Protein AF-A0A2N2AEF6-F1 (afdb_monomer_lite)

Sequence (95 aa):
MNCNECRYIMFDYIDNKLPVATKMEMETHLNQCAACAEKLARLNEEQLVEEETPLGLFWYLFKPSGGYKRSFFLGAVLTLVFVLYLMYSKLRGVF

Structure (mmCIF, N/CA/C/O backbone):
data_AF-A0A2N2AEF6-F1
#
_entry.id   AF-A0A2N2AEF6-F1
#
loop_
_atom_site.gro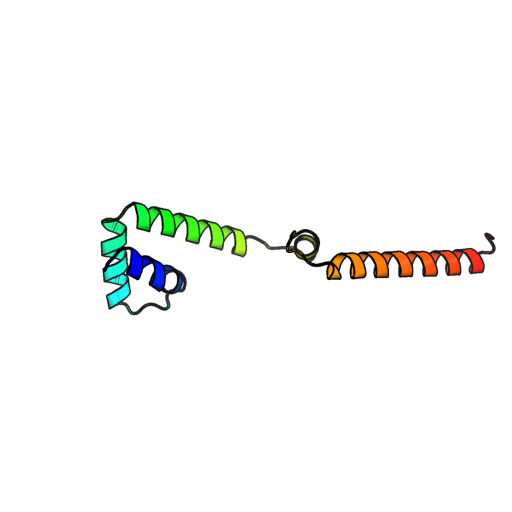up_PDB
_atom_site.id
_atom_site.type_symbol
_atom_site.label_atom_id
_atom_site.label_alt_id
_atom_site.label_comp_id
_atom_site.label_asym_id
_atom_site.label_entity_id
_atom_site.label_seq_id
_atom_site.pdbx_PDB_ins_code
_atom_site.Cartn_x
_atom_site.Cartn_y
_atom_site.Cartn_z
_atom_site.occupancy
_atom_site.B_iso_or_equiv
_atom_site.auth_seq_id
_atom_site.auth_comp_id
_atom_site.auth_asym_id
_atom_site.auth_atom_id
_atom_site.pdbx_PDB_model_num
ATOM 1 N N . MET A 1 1 ? -19.483 1.038 13.967 1.00 75.50 1 MET A N 1
ATOM 2 C CA . MET A 1 1 ? -18.870 0.536 12.722 1.00 75.50 1 MET A CA 1
ATOM 3 C C . MET A 1 1 ? -18.864 -0.992 12.666 1.00 75.50 1 MET A C 1
ATOM 5 O O . MET A 1 1 ? -18.637 -1.633 13.689 1.00 75.50 1 MET A O 1
ATOM 9 N N . ASN A 1 2 ? -19.096 -1.569 11.480 1.00 87.75 2 ASN A N 1
ATOM 10 C CA . ASN A 1 2 ? -19.018 -3.017 11.223 1.00 87.75 2 ASN A CA 1
ATOM 11 C C . ASN A 1 2 ? -17.667 -3.426 10.607 1.00 87.75 2 ASN A C 1
ATOM 13 O O . ASN A 1 2 ? -17.005 -2.613 9.967 1.00 87.75 2 ASN A O 1
ATOM 17 N N . CYS A 1 3 ? -17.295 -4.711 10.687 1.00 86.62 3 CYS A N 1
ATOM 18 C CA . CYS A 1 3 ? -16.028 -5.207 10.123 1.00 86.62 3 CYS A CA 1
ATOM 19 C C . CYS A 1 3 ? -15.893 -4.961 8.609 1.00 86.62 3 CYS A C 1
ATOM 21 O O . CYS A 1 3 ? -14.790 -4.765 8.105 1.00 86.62 3 CYS A O 1
ATOM 23 N N . ASN A 1 4 ? -17.004 -4.987 7.863 1.00 84.25 4 ASN A N 1
ATOM 24 C CA . ASN A 1 4 ? -16.983 -4.731 6.421 1.00 84.25 4 ASN A CA 1
ATOM 25 C C . ASN A 1 4 ? -16.652 -3.263 6.120 1.00 84.25 4 ASN A C 1
ATOM 27 O O . ASN A 1 4 ? -15.789 -2.969 5.305 1.00 84.25 4 ASN A O 1
ATOM 31 N N . GLU A 1 5 ? -17.293 -2.351 6.843 1.00 83.12 5 GLU A N 1
ATOM 32 C CA . GLU A 1 5 ? -17.070 -0.910 6.746 1.00 83.12 5 GLU A CA 1
ATOM 33 C C . GLU A 1 5 ? -15.642 -0.547 7.172 1.00 83.12 5 GLU A C 1
ATOM 35 O O . GLU A 1 5 ? -14.935 0.123 6.424 1.00 83.12 5 GLU A O 1
ATOM 40 N N . CYS A 1 6 ? -15.160 -1.142 8.272 1.00 85.62 6 CYS A N 1
ATOM 41 C CA . CYS A 1 6 ? -13.773 -1.031 8.721 1.00 85.62 6 CYS A CA 1
ATOM 42 C C . CYS A 1 6 ? -12.766 -1.462 7.643 1.00 85.62 6 CYS A C 1
ATOM 44 O O . CYS A 1 6 ? -11.694 -0.873 7.565 1.00 85.62 6 CYS A O 1
ATOM 46 N N . ARG A 1 7 ? -13.084 -2.466 6.806 1.00 84.00 7 ARG A N 1
ATOM 47 C CA . ARG A 1 7 ? -12.212 -2.907 5.697 1.00 84.00 7 ARG A CA 1
ATOM 48 C C . ARG A 1 7 ? -12.162 -1.906 4.549 1.00 84.00 7 ARG A C 1
ATOM 50 O O . ARG A 1 7 ? -11.114 -1.814 3.919 1.00 84.00 7 ARG A O 1
ATOM 57 N N . TYR A 1 8 ? -13.260 -1.213 4.258 1.00 85.75 8 TYR A N 1
ATOM 58 C CA . TYR A 1 8 ? -13.296 -0.219 3.182 1.00 85.75 8 TYR A CA 1
ATOM 59 C C . TYR A 1 8 ? -12.493 1.022 3.545 1.00 85.75 8 TYR A C 1
ATOM 61 O O . TYR A 1 8 ? -11.693 1.481 2.739 1.00 85.75 8 TYR A O 1
ATOM 69 N N . ILE A 1 9 ? -12.653 1.509 4.775 1.00 88.44 9 ILE A N 1
ATOM 70 C CA . ILE A 1 9 ? -11.975 2.726 5.231 1.00 88.44 9 ILE A CA 1
ATOM 71 C C . ILE A 1 9 ? -10.579 2.465 5.817 1.00 88.44 9 ILE A C 1
ATOM 73 O O . ILE A 1 9 ? -9.897 3.388 6.250 1.00 88.44 9 ILE A O 1
ATOM 77 N N . MET A 1 10 ? -10.133 1.205 5.831 1.00 86.25 10 MET A N 1
ATOM 78 C CA . MET A 1 10 ? -8.867 0.791 6.440 1.00 86.25 10 MET A CA 1
ATOM 79 C C . MET A 1 10 ? -7.648 1.450 5.806 1.00 86.25 10 MET A C 1
ATOM 81 O O . MET A 1 10 ? -6.726 1.844 6.509 1.00 86.25 10 MET A O 1
ATOM 85 N N . PHE A 1 11 ? -7.658 1.575 4.480 1.00 84.62 11 PHE A N 1
ATOM 86 C CA . PHE A 1 11 ? -6.576 2.214 3.739 1.00 84.62 11 PHE A CA 1
ATOM 87 C C . PHE A 1 11 ? -6.559 3.726 3.980 1.00 84.62 11 PHE A C 1
ATOM 89 O O . PHE A 1 11 ? -5.504 4.285 4.253 1.00 84.62 11 PHE A O 1
ATOM 96 N N . ASP A 1 12 ? -7.730 4.369 4.004 1.00 86.88 12 ASP A N 1
ATOM 97 C CA . ASP A 1 12 ? -7.841 5.801 4.308 1.00 86.88 12 ASP A CA 1
ATOM 98 C C . ASP A 1 12 ? -7.421 6.126 5.753 1.00 86.88 12 ASP A C 1
ATOM 100 O O . ASP A 1 12 ? -6.928 7.223 6.029 1.00 86.88 12 ASP A O 1
ATOM 104 N N . TYR A 1 13 ? -7.595 5.177 6.680 1.00 85.56 13 TYR A N 1
ATOM 105 C CA . TYR A 1 13 ? -7.094 5.273 8.052 1.00 85.56 13 TYR A CA 1
ATOM 106 C C . TYR A 1 13 ? -5.568 5.251 8.114 1.00 85.56 13 TYR A C 1
ATOM 108 O O . TYR A 1 13 ? -4.986 6.090 8.800 1.00 85.56 13 TYR A O 1
ATOM 116 N N . ILE A 1 14 ? -4.932 4.324 7.392 1.00 84.56 14 ILE A N 1
ATOM 117 C CA . ILE A 1 14 ? -3.468 4.218 7.306 1.00 84.56 14 ILE A CA 1
ATOM 118 C C . ILE A 1 14 ? -2.889 5.488 6.662 1.00 84.56 14 ILE A C 1
ATOM 120 O O . ILE A 1 14 ? -1.969 6.099 7.203 1.00 84.56 14 ILE A O 1
ATOM 124 N N . ASP A 1 15 ? -3.523 5.969 5.591 1.00 84.62 15 ASP A N 1
ATOM 125 C CA . ASP A 1 15 ? -3.153 7.196 4.878 1.00 84.62 15 ASP A CA 1
ATOM 126 C C . ASP A 1 15 ? -3.458 8.496 5.656 1.00 84.62 15 ASP A C 1
ATOM 128 O O . ASP A 1 15 ? -3.208 9.592 5.149 1.00 84.62 15 ASP A O 1
ATOM 132 N N . ASN A 1 16 ? -4.030 8.416 6.865 1.00 83.25 16 ASN A N 1
ATOM 133 C CA . ASN A 1 16 ? -4.504 9.560 7.659 1.00 83.25 16 ASN A CA 1
ATOM 134 C C . ASN A 1 16 ? -5.463 10.510 6.903 1.00 83.25 16 ASN A C 1
ATOM 136 O O . ASN A 1 16 ? -5.536 11.703 7.198 1.00 83.25 16 ASN A O 1
ATOM 140 N N . LYS A 1 17 ? -6.237 9.986 5.946 1.00 86.88 17 LYS A N 1
ATOM 141 C CA . LYS A 1 17 ? -7.233 10.739 5.161 1.00 86.88 17 LYS A CA 1
ATOM 142 C C . LYS A 1 17 ? -8.626 10.736 5.790 1.00 86.88 17 LYS A C 1
ATOM 144 O O . LYS A 1 17 ? -9.529 11.404 5.287 1.00 86.88 17 LYS A O 1
ATOM 149 N N . LEU A 1 18 ? -8.817 9.995 6.882 1.00 85.94 18 LEU A N 1
ATOM 150 C CA . LEU A 1 18 ? -10.111 9.897 7.547 1.00 85.94 18 LEU A CA 1
ATOM 151 C C . LEU A 1 18 ? -10.451 11.122 8.414 1.00 85.94 18 LEU A C 1
ATOM 153 O O . LEU A 1 18 ? -9.591 11.641 9.129 1.00 85.94 18 LEU A O 1
ATOM 157 N N . PRO A 1 19 ? -11.736 11.525 8.450 1.00 88.62 19 PRO A N 1
ATOM 158 C CA . PRO A 1 19 ? -12.240 12.477 9.434 1.00 88.62 19 PRO A CA 1
ATOM 159 C C . PRO A 1 19 ? -12.025 11.982 10.873 1.00 88.62 19 PRO A C 1
ATOM 161 O O . PRO A 1 19 ? -12.139 10.787 11.157 1.00 88.62 19 PRO A O 1
ATOM 164 N N . VAL A 1 20 ? -11.807 12.916 11.806 1.00 86.50 20 VAL A N 1
ATOM 165 C CA . VAL A 1 20 ? -11.525 12.628 13.229 1.00 86.50 20 VAL A CA 1
ATOM 166 C C . VAL A 1 20 ? -12.621 11.781 13.891 1.00 86.50 20 VAL A C 1
ATOM 168 O O . VAL A 1 20 ? -12.310 10.852 14.630 1.00 86.50 20 VAL A O 1
ATOM 171 N N . ALA A 1 21 ? -13.896 12.048 13.588 1.00 85.81 21 ALA A N 1
ATOM 172 C CA . ALA A 1 21 ? -15.023 11.290 14.140 1.00 85.81 21 ALA A CA 1
ATOM 173 C C . ALA A 1 21 ? -14.973 9.802 13.737 1.00 85.81 21 ALA A C 1
ATOM 175 O O . ALA A 1 21 ? -15.016 8.915 14.585 1.00 85.81 21 ALA A O 1
ATOM 176 N N . THR A 1 22 ? -14.776 9.529 12.447 1.00 85.25 22 THR A N 1
ATOM 177 C CA . THR A 1 22 ? -14.602 8.173 11.900 1.00 85.25 22 THR A CA 1
ATOM 178 C C . THR A 1 22 ? -13.333 7.488 12.399 1.00 85.25 22 THR A C 1
ATOM 180 O O . THR A 1 22 ? -13.329 6.273 12.577 1.00 85.25 22 THR A O 1
ATOM 183 N N . LYS A 1 23 ? -12.265 8.246 12.681 1.00 88.44 23 LYS A N 1
ATOM 184 C CA . LYS A 1 23 ? -11.034 7.701 13.266 1.00 88.44 23 LYS A CA 1
ATOM 185 C C . LYS A 1 23 ? -11.286 7.123 14.661 1.00 88.44 23 LYS A C 1
ATOM 187 O O . LYS A 1 23 ? -10.880 5.998 14.933 1.00 88.44 23 LYS A O 1
ATOM 192 N N . MET A 1 24 ? -12.025 7.840 15.508 1.00 87.56 24 MET A N 1
ATOM 193 C CA . MET A 1 24 ? -12.396 7.352 16.842 1.00 87.56 24 MET A CA 1
ATOM 194 C C . MET A 1 24 ? -13.286 6.104 16.781 1.00 87.56 24 MET A C 1
ATOM 196 O O . MET A 1 24 ? -13.092 5.147 17.535 1.00 87.56 24 MET A O 1
ATOM 200 N N . GLU A 1 25 ? -14.256 6.074 15.866 1.00 89.00 25 GLU A N 1
ATOM 201 C CA . GLU A 1 25 ? -15.088 4.883 15.650 1.00 89.00 25 GLU A CA 1
ATOM 202 C C . GLU A 1 25 ? -14.268 3.678 15.167 1.00 89.00 25 GLU A C 1
ATOM 204 O O . GLU A 1 25 ? -14.568 2.528 15.494 1.00 89.00 25 GLU A O 1
ATOM 209 N N . MET A 1 26 ? -13.197 3.933 14.424 1.00 87.62 26 MET A N 1
ATOM 210 C CA . MET A 1 26 ? -12.276 2.904 13.976 1.00 87.62 26 MET A CA 1
ATOM 211 C C . MET A 1 26 ? -11.385 2.381 15.094 1.00 87.62 26 MET A C 1
ATOM 213 O O . MET A 1 26 ? -11.293 1.169 15.266 1.00 87.62 26 MET A O 1
ATOM 217 N N . GLU A 1 27 ? -10.804 3.257 15.909 1.00 89.00 27 GLU A N 1
ATOM 218 C CA . GLU A 1 27 ? -10.011 2.867 17.080 1.00 89.00 27 GLU A CA 1
ATOM 219 C C . GLU A 1 27 ? -10.845 2.051 18.080 1.00 89.00 27 GLU A C 1
ATOM 221 O O . GLU A 1 27 ? -10.398 1.016 18.578 1.00 89.00 27 GLU A O 1
ATOM 226 N N . THR A 1 28 ? -12.097 2.451 18.321 1.00 89.94 28 THR A N 1
ATOM 227 C CA . THR A 1 28 ? -13.014 1.684 19.180 1.00 89.94 28 THR A CA 1
ATOM 228 C C . THR A 1 28 ? -13.333 0.306 18.600 1.00 89.94 28 THR A C 1
ATOM 230 O O . THR A 1 28 ? -13.325 -0.677 19.342 1.00 89.94 28 THR A O 1
ATOM 233 N N . HIS A 1 29 ? -13.540 0.196 17.284 1.00 88.88 29 HIS A N 1
ATOM 234 C CA . HIS A 1 29 ? -13.756 -1.094 16.629 1.00 88.88 29 HIS A CA 1
ATOM 235 C C . HIS A 1 29 ? -12.505 -1.985 16.648 1.00 88.88 29 HIS A C 1
ATOM 237 O O . HIS A 1 29 ? -12.616 -3.182 16.906 1.00 88.88 29 HIS A O 1
ATOM 243 N N . LEU A 1 30 ? -11.316 -1.423 16.423 1.00 87.44 30 LEU A N 1
ATOM 244 C CA . LEU A 1 30 ? -10.043 -2.152 16.463 1.00 87.44 30 LEU A CA 1
ATOM 245 C C . LEU A 1 30 ? -9.749 -2.709 17.863 1.00 87.44 30 LEU A C 1
ATOM 247 O O . LEU A 1 30 ? -9.287 -3.840 17.980 1.00 87.44 30 LEU A O 1
ATOM 251 N N . ASN A 1 31 ? -10.102 -1.969 18.918 1.00 88.50 31 ASN A N 1
ATOM 252 C CA . ASN A 1 31 ? -9.985 -2.443 20.300 1.00 88.50 31 ASN A CA 1
ATOM 253 C C . ASN A 1 31 ? -10.953 -3.591 20.631 1.00 88.50 31 ASN A C 1
ATOM 255 O O . ASN A 1 31 ? -10.675 -4.401 21.512 1.00 88.50 31 ASN A O 1
ATOM 259 N N . GLN A 1 32 ? -12.094 -3.668 19.942 1.00 88.75 32 GLN A N 1
ATOM 260 C CA . GLN A 1 32 ? -13.109 -4.704 20.162 1.00 88.75 32 GLN A CA 1
ATOM 261 C C . GLN A 1 32 ? -12.942 -5.915 19.232 1.00 88.75 32 GLN A C 1
ATOM 263 O O . GLN A 1 32 ? -13.370 -7.017 19.574 1.00 88.75 32 GLN A O 1
ATOM 268 N N . CYS A 1 33 ? -12.332 -5.736 18.058 1.00 90.38 33 CYS A N 1
ATOM 269 C CA . CYS A 1 33 ? -12.216 -6.761 17.029 1.00 90.38 33 CYS A CA 1
ATOM 270 C C . CYS A 1 33 ? -10.752 -7.106 16.731 1.00 90.38 33 CYS A C 1
ATOM 272 O O . CYS A 1 33 ? -10.106 -6.492 15.879 1.00 90.38 33 CYS A O 1
ATOM 274 N N . ALA A 1 34 ? -10.266 -8.177 17.365 1.00 88.38 34 ALA A N 1
ATOM 275 C CA . ALA A 1 34 ? -8.912 -8.692 17.157 1.00 88.38 34 ALA A CA 1
ATOM 276 C C . ALA A 1 34 ? -8.612 -9.033 15.683 1.00 88.38 34 ALA A C 1
ATOM 278 O O . ALA A 1 34 ? -7.512 -8.776 15.206 1.00 88.38 34 ALA A O 1
ATOM 279 N N . ALA A 1 35 ? -9.600 -9.534 14.931 1.00 87.81 35 ALA A N 1
ATOM 280 C CA . ALA A 1 35 ? -9.429 -9.860 13.512 1.00 87.81 35 ALA A CA 1
ATOM 281 C C . ALA A 1 35 ? -9.164 -8.617 12.641 1.00 87.81 35 ALA A C 1
ATOM 283 O O . ALA A 1 35 ? -8.386 -8.667 11.688 1.00 87.81 35 ALA A O 1
ATOM 284 N N . CYS A 1 36 ? -9.804 -7.488 12.960 1.00 87.94 36 CYS A N 1
ATOM 285 C CA . CYS A 1 36 ? -9.553 -6.221 12.276 1.00 87.94 36 CYS A CA 1
ATOM 286 C C . CYS A 1 36 ? -8.202 -5.627 12.705 1.00 87.94 36 CYS A C 1
ATOM 288 O O . CYS A 1 36 ? -7.487 -5.098 11.860 1.00 87.94 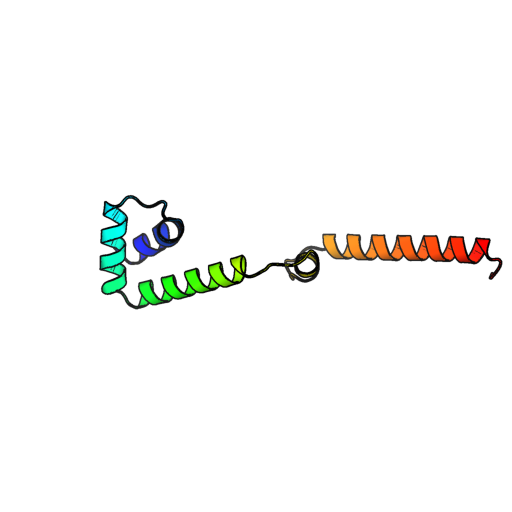36 CYS A O 1
ATOM 290 N N . ALA A 1 37 ? -7.816 -5.766 13.976 1.00 87.56 37 ALA A N 1
ATOM 291 C CA . ALA A 1 37 ? -6.512 -5.321 14.468 1.00 87.56 37 ALA A CA 1
ATOM 292 C C . ALA A 1 37 ? -5.342 -6.089 13.827 1.00 87.56 37 ALA A C 1
ATOM 294 O O . ALA A 1 37 ? -4.399 -5.474 13.337 1.00 87.56 37 ALA A O 1
ATOM 295 N N . GLU A 1 38 ? -5.430 -7.419 13.743 1.00 88.31 38 GLU A N 1
ATOM 296 C CA . GLU A 1 38 ? -4.419 -8.256 13.082 1.00 88.31 38 GLU A CA 1
ATOM 297 C C . GLU A 1 38 ? -4.282 -7.893 11.599 1.00 88.31 38 GLU A C 1
ATOM 299 O O . GLU A 1 38 ? -3.180 -7.763 11.067 1.00 88.31 38 GLU A O 1
ATOM 304 N N . LYS A 1 39 ? -5.411 -7.655 10.927 1.00 86.06 39 LYS A N 1
ATOM 305 C CA . LYS A 1 39 ? -5.399 -7.230 9.531 1.00 86.06 39 LYS A CA 1
ATOM 306 C C . LYS A 1 39 ? -4.750 -5.854 9.345 1.00 86.06 39 LYS A C 1
ATOM 308 O O . LYS A 1 39 ? -4.063 -5.654 8.348 1.00 86.06 39 LYS A O 1
ATOM 313 N N . LEU A 1 40 ? -4.945 -4.928 10.287 1.00 87.19 40 LEU A N 1
ATOM 314 C CA . LEU A 1 40 ? -4.282 -3.622 10.271 1.00 87.19 40 LEU A CA 1
ATOM 315 C C . LEU A 1 40 ? -2.768 -3.771 10.435 1.00 87.19 40 LEU A C 1
ATOM 317 O O . LEU A 1 40 ? -2.015 -3.149 9.695 1.00 87.19 40 LEU A O 1
ATOM 321 N N . ALA A 1 41 ? -2.335 -4.616 11.374 1.00 86.06 41 ALA A N 1
ATOM 322 C CA . ALA A 1 41 ? -0.921 -4.888 11.612 1.00 86.06 41 ALA A CA 1
ATOM 323 C C . ALA A 1 41 ? -0.242 -5.442 10.352 1.00 86.06 41 ALA A C 1
ATOM 325 O O . ALA A 1 41 ? 0.776 -4.906 9.927 1.00 86.06 41 ALA A O 1
ATOM 326 N N . ARG A 1 42 ? -0.871 -6.418 9.685 1.00 84.75 42 ARG A N 1
ATOM 327 C CA . ARG A 1 42 ? -0.367 -6.972 8.420 1.00 84.75 42 ARG A CA 1
ATOM 328 C C . ARG A 1 42 ? -0.238 -5.932 7.308 1.00 84.75 42 ARG A C 1
ATOM 330 O O . ARG A 1 42 ? 0.746 -5.947 6.581 1.00 84.75 42 ARG A O 1
ATOM 337 N N . LEU A 1 43 ? -1.220 -5.041 7.165 1.00 81.75 43 LEU A N 1
ATOM 338 C CA . LEU A 1 43 ? -1.163 -3.981 6.152 1.00 81.75 43 LEU A CA 1
ATOM 339 C C . LEU A 1 43 ? -0.051 -2.966 6.449 1.00 81.75 43 LEU A C 1
ATOM 341 O O . LEU A 1 43 ? 0.627 -2.529 5.526 1.00 81.75 43 LEU A O 1
ATOM 345 N N . ASN A 1 44 ? 0.173 -2.628 7.722 1.00 80.00 44 ASN A N 1
ATOM 346 C CA . ASN A 1 44 ? 1.291 -1.770 8.121 1.00 80.00 44 ASN A CA 1
ATOM 347 C C . ASN A 1 44 ? 2.649 -2.441 7.867 1.00 80.00 44 ASN A C 1
ATOM 349 O O . ASN A 1 44 ? 3.567 -1.784 7.390 1.00 80.00 44 ASN A O 1
ATOM 353 N N . GLU A 1 45 ? 2.780 -3.742 8.139 1.00 77.50 45 GLU A N 1
ATOM 354 C CA . GLU A 1 45 ? 3.994 -4.503 7.819 1.00 77.50 45 GLU A CA 1
ATOM 355 C C . GLU A 1 45 ? 4.270 -4.525 6.308 1.00 77.50 45 GLU A C 1
ATOM 357 O O . GLU A 1 45 ? 5.404 -4.309 5.888 1.00 77.50 45 GLU A O 1
ATOM 362 N N . GLU A 1 46 ? 3.241 -4.724 5.477 1.00 71.06 46 GLU A N 1
ATOM 363 C CA . GLU A 1 46 ? 3.370 -4.682 4.014 1.00 71.06 46 GLU A CA 1
ATOM 364 C C . GLU A 1 46 ? 3.815 -3.297 3.509 1.00 71.06 46 GLU A C 1
ATOM 366 O O . GLU A 1 46 ? 4.656 -3.229 2.613 1.00 71.06 46 GLU A O 1
ATOM 371 N N . GLN A 1 47 ? 3.324 -2.203 4.105 1.00 63.91 47 GLN A N 1
ATOM 372 C CA . GLN A 1 47 ? 3.776 -0.852 3.751 1.00 63.91 47 GLN A CA 1
ATOM 373 C C . GLN A 1 47 ? 5.218 -0.571 4.183 1.00 63.91 47 GLN A C 1
ATOM 375 O O . GLN A 1 47 ? 5.973 0.019 3.414 1.00 63.91 47 GLN A O 1
ATOM 380 N N . LEU A 1 48 ? 5.637 -1.046 5.358 1.00 58.62 48 LEU A N 1
ATOM 381 C CA . LEU A 1 48 ? 7.028 -0.915 5.805 1.00 58.62 48 LEU A CA 1
ATOM 382 C C . LEU A 1 48 ? 7.995 -1.678 4.886 1.00 58.62 48 LEU A C 1
ATOM 384 O O . LEU A 1 48 ? 9.067 -1.173 4.566 1.00 58.62 48 LEU A O 1
ATOM 388 N N . VAL A 1 49 ? 7.597 -2.853 4.387 1.00 57.16 49 VAL A N 1
ATOM 389 C CA . VAL A 1 49 ? 8.388 -3.611 3.400 1.00 57.16 49 VAL A CA 1
ATOM 390 C C . VAL A 1 49 ? 8.470 -2.885 2.051 1.00 57.16 49 VAL A C 1
ATOM 392 O O . VAL A 1 49 ? 9.463 -3.029 1.337 1.00 57.16 49 VAL A O 1
ATOM 395 N N . GLU A 1 50 ? 7.453 -2.105 1.681 1.00 54.56 50 GLU A N 1
ATOM 396 C CA . GLU A 1 50 ? 7.470 -1.302 0.455 1.00 54.56 50 GLU A CA 1
ATOM 397 C C . GLU A 1 50 ? 8.347 -0.043 0.608 1.00 54.56 50 GLU A C 1
ATOM 399 O O . GLU A 1 50 ? 9.080 0.313 -0.320 1.00 54.56 50 GLU A O 1
ATOM 404 N N . GLU A 1 51 ? 8.349 0.579 1.792 1.00 53.03 51 GLU A N 1
ATOM 405 C CA . GLU A 1 51 ? 9.091 1.812 2.084 1.00 53.03 51 GLU A CA 1
ATOM 406 C C . GLU A 1 51 ? 10.591 1.571 2.364 1.00 53.03 51 GLU A C 1
ATOM 408 O O . GLU A 1 51 ? 11.437 2.368 1.953 1.00 53.03 51 GLU A O 1
ATOM 413 N N . GLU A 1 52 ? 10.964 0.426 2.946 1.00 49.12 52 GLU A N 1
ATOM 414 C CA . GLU A 1 52 ? 12.361 0.036 3.210 1.00 49.12 52 GLU A CA 1
ATOM 415 C C . GLU A 1 52 ? 13.100 -0.559 1.995 1.00 49.12 52 GLU A C 1
ATOM 417 O O . GLU A 1 52 ? 14.054 -1.324 2.147 1.00 49.12 52 GLU A O 1
ATOM 422 N N . THR A 1 53 ? 12.737 -0.186 0.763 1.00 49.19 53 THR A N 1
ATOM 423 C CA . THR A 1 53 ? 13.526 -0.565 -0.425 1.00 49.19 53 THR A CA 1
ATOM 424 C C . THR A 1 53 ? 14.302 0.606 -1.033 1.00 49.19 53 THR A C 1
ATOM 426 O O . THR A 1 53 ? 14.062 1.006 -2.177 1.00 49.19 53 THR A O 1
ATOM 429 N N . PRO A 1 54 ? 15.320 1.155 -0.337 1.00 56.16 54 PRO A N 1
ATOM 430 C CA . PRO A 1 54 ? 16.342 1.907 -1.029 1.00 56.16 54 PRO A CA 1
ATOM 431 C C . PRO A 1 54 ? 17.155 0.913 -1.870 1.00 56.16 54 PRO A C 1
ATOM 433 O O . PRO A 1 54 ? 17.687 -0.069 -1.359 1.00 56.16 54 PRO A O 1
ATOM 436 N N . LEU A 1 55 ? 17.298 1.232 -3.158 1.00 54.66 55 LEU A N 1
ATOM 437 C CA . LEU A 1 55 ? 18.118 0.561 -4.178 1.00 54.66 55 LEU A CA 1
ATOM 438 C C . LEU A 1 55 ? 17.394 -0.482 -5.047 1.00 54.66 55 LEU A C 1
ATOM 440 O O . LEU A 1 55 ? 17.508 -1.693 -4.893 1.00 54.66 55 LEU A O 1
ATOM 444 N N . GLY A 1 56 ? 16.918 0.026 -6.181 1.00 51.16 56 GLY A N 1
ATOM 445 C CA . GLY A 1 56 ? 17.661 -0.291 -7.394 1.00 51.16 56 GLY A CA 1
ATOM 446 C C . GLY A 1 56 ? 16.821 -0.876 -8.515 1.00 51.16 56 GLY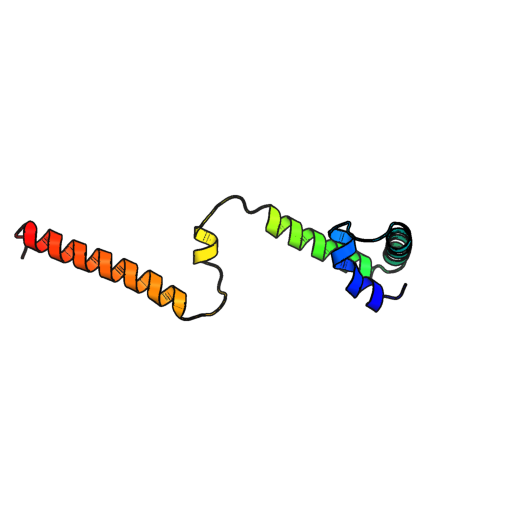 A C 1
ATOM 447 O O . GLY A 1 56 ? 16.083 -1.842 -8.351 1.00 51.16 56 GLY A O 1
ATOM 448 N N . LEU A 1 57 ? 17.060 -0.328 -9.705 1.00 57.47 57 LEU A N 1
ATOM 449 C CA . LEU A 1 57 ? 16.741 -0.841 -11.043 1.00 57.47 57 LEU A CA 1
ATOM 450 C C . LEU A 1 57 ? 16.715 -2.385 -11.163 1.00 57.47 57 LEU A C 1
ATOM 452 O O . LEU A 1 57 ? 15.973 -2.948 -11.966 1.00 57.47 57 LEU A O 1
ATOM 456 N N . PHE A 1 58 ? 17.515 -3.064 -10.340 1.00 59.44 58 PHE A N 1
ATOM 457 C CA . PHE A 1 58 ? 17.610 -4.509 -10.212 1.00 59.44 58 PHE A CA 1
ATOM 458 C C . PHE A 1 58 ? 16.285 -5.187 -9.815 1.00 59.44 58 PHE A C 1
ATOM 460 O O . PHE A 1 58 ? 15.927 -6.198 -10.409 1.00 59.44 58 PHE A O 1
ATOM 467 N N . TRP A 1 59 ? 15.481 -4.637 -8.901 1.00 55.81 59 TRP A N 1
ATOM 468 C CA . TRP A 1 59 ? 14.228 -5.300 -8.503 1.00 55.81 59 TRP A CA 1
ATOM 469 C C . TRP A 1 59 ? 13.130 -5.195 -9.576 1.00 55.81 59 TRP A C 1
ATOM 471 O O . TRP A 1 59 ? 12.373 -6.142 -9.799 1.00 55.81 59 TRP A O 1
ATOM 481 N N . TYR A 1 60 ? 13.112 -4.103 -10.353 1.00 57.97 60 TYR A N 1
ATOM 482 C CA . TYR A 1 60 ? 12.283 -3.997 -11.564 1.00 57.97 60 TYR A CA 1
ATOM 483 C C . TYR A 1 60 ? 12.670 -5.028 -12.633 1.00 57.97 60 TYR A C 1
ATOM 485 O O . TYR A 1 60 ? 11.826 -5.419 -13.437 1.00 57.97 60 TYR A O 1
ATOM 493 N N . LEU A 1 61 ? 13.919 -5.491 -12.626 1.00 59.19 61 LEU A N 1
ATOM 494 C CA . LEU A 1 61 ? 14.404 -6.579 -13.470 1.00 59.19 61 LEU A CA 1
ATOM 495 C C . LEU A 1 61 ? 13.927 -7.957 -12.977 1.00 59.19 61 LEU A C 1
ATOM 497 O O . LEU A 1 61 ? 13.626 -8.813 -13.806 1.00 59.19 61 LEU A O 1
ATOM 501 N N . PHE A 1 62 ? 13.789 -8.152 -11.659 1.00 58.19 62 PHE A N 1
ATOM 502 C CA . PHE A 1 62 ? 13.493 -9.458 -11.050 1.00 58.19 62 PHE A CA 1
ATOM 503 C C . PHE A 1 62 ? 12.044 -9.682 -10.577 1.00 58.19 62 PHE A C 1
ATOM 505 O O . PHE A 1 62 ? 11.691 -10.829 -10.310 1.00 58.19 62 PHE A O 1
ATOM 512 N N . LYS A 1 63 ? 11.163 -8.668 -10.514 1.00 50.16 63 LYS A N 1
ATOM 513 C CA . LYS A 1 63 ? 9.742 -8.892 -10.165 1.00 50.16 63 LYS A CA 1
ATOM 514 C C . LYS A 1 63 ? 9.059 -9.759 -11.245 1.00 50.16 63 LYS A C 1
ATOM 516 O O . LYS A 1 63 ? 8.964 -9.303 -12.392 1.00 50.16 63 LYS A O 1
ATOM 521 N N . PRO A 1 64 ? 8.520 -10.952 -10.916 1.00 53.19 64 PRO A N 1
ATOM 522 C CA . PRO A 1 64 ? 7.832 -11.823 -11.862 1.00 53.19 64 PRO A CA 1
ATOM 523 C C . PRO A 1 64 ? 6.374 -11.367 -12.011 1.00 53.19 64 PRO A C 1
ATOM 525 O O . PRO A 1 64 ? 5.435 -12.068 -11.654 1.00 53.19 64 PRO A O 1
ATOM 528 N N . SER A 1 65 ? 6.166 -10.151 -12.513 1.00 49.78 65 SER A N 1
ATOM 529 C CA . SER A 1 65 ? 4.855 -9.704 -12.989 1.00 49.78 65 SER A CA 1
ATOM 530 C C . SER A 1 65 ? 4.812 -9.944 -14.494 1.00 49.78 65 SER A C 1
ATOM 532 O O . SER A 1 65 ? 5.568 -9.320 -15.242 1.00 49.78 65 SER A O 1
ATOM 534 N N . GLY A 1 66 ? 3.994 -10.911 -14.905 1.00 55.31 66 GLY A N 1
ATOM 535 C CA . GLY A 1 66 ? 3.965 -11.484 -16.246 1.00 55.31 66 GLY A CA 1
ATOM 536 C C . GLY A 1 66 ? 3.941 -10.473 -17.394 1.00 55.31 66 GLY A C 1
ATOM 537 O O . GLY A 1 66 ? 3.282 -9.438 -17.346 1.00 55.31 66 GLY A O 1
ATOM 538 N N . GLY A 1 67 ? 4.649 -10.824 -18.467 1.00 53.00 67 GLY A N 1
ATOM 539 C CA . GLY A 1 67 ? 4.553 -10.130 -19.744 1.00 53.00 67 GLY A CA 1
ATOM 540 C C . GLY A 1 67 ? 5.824 -10.255 -20.573 1.00 53.00 67 GLY A C 1
ATOM 541 O O . GLY A 1 67 ? 6.822 -9.602 -20.284 1.00 53.00 67 GLY A O 1
ATOM 542 N N . TYR A 1 68 ? 5.731 -11.031 -21.656 1.00 60.94 68 TYR A N 1
ATOM 543 C CA . TYR A 1 68 ? 6.645 -11.212 -22.803 1.00 60.94 68 TYR A CA 1
ATOM 544 C C . TYR A 1 68 ? 7.522 -9.999 -23.213 1.00 60.94 68 TYR A C 1
ATOM 546 O O . TYR A 1 68 ? 8.587 -10.160 -23.807 1.00 60.94 68 TYR A O 1
ATOM 554 N N . LYS A 1 69 ? 7.128 -8.773 -22.850 1.00 58.88 69 LYS A N 1
ATOM 555 C CA . LYS A 1 69 ? 7.828 -7.519 -23.153 1.00 58.88 69 LYS A CA 1
ATOM 556 C C . LYS A 1 69 ? 9.237 -7.420 -22.547 1.00 58.88 69 LYS A C 1
ATOM 558 O O . LYS A 1 69 ? 10.104 -6.841 -23.187 1.00 58.88 69 LYS A O 1
ATOM 563 N N . ARG A 1 70 ? 9.518 -7.984 -21.363 1.00 58.03 70 ARG A N 1
ATOM 564 C CA . ARG A 1 70 ? 10.860 -7.876 -20.732 1.00 58.03 70 ARG A CA 1
ATOM 565 C C . ARG A 1 70 ? 11.914 -8.791 -21.361 1.00 58.03 70 ARG A C 1
ATOM 567 O O . ARG A 1 70 ? 13.056 -8.366 -21.523 1.00 58.03 70 ARG A O 1
ATOM 574 N N . SER A 1 71 ? 11.528 -9.995 -21.789 1.00 64.50 71 SER A N 1
ATOM 575 C CA . SER A 1 71 ? 12.409 -10.897 -22.547 1.00 64.50 71 SER A CA 1
ATOM 576 C C . SER A 1 71 ? 12.867 -10.260 -23.859 1.00 64.50 71 SER A C 1
ATOM 578 O O . SER A 1 71 ? 14.006 -10.457 -24.274 1.00 64.50 71 SER A O 1
ATOM 580 N N . PHE A 1 72 ? 12.011 -9.436 -24.469 1.00 68.06 72 PHE A N 1
ATOM 581 C CA . PHE A 1 72 ? 12.357 -8.679 -25.665 1.00 68.06 72 PHE A CA 1
ATOM 582 C C . PHE A 1 72 ? 13.453 -7.637 -25.398 1.00 68.06 72 PHE A C 1
ATOM 584 O O . PHE A 1 72 ? 14.396 -7.544 -26.175 1.00 68.06 72 PHE A O 1
ATOM 591 N N . PHE A 1 73 ? 13.391 -6.904 -24.278 1.00 71.19 73 PHE A N 1
ATOM 592 C CA . PHE A 1 73 ? 14.428 -5.926 -23.921 1.00 71.19 73 PHE A CA 1
ATOM 593 C C . PHE A 1 73 ? 15.771 -6.585 -23.594 1.00 71.19 73 PHE A C 1
ATOM 595 O O . PHE A 1 73 ? 16.801 -6.131 -24.088 1.00 71.19 73 PHE A O 1
ATOM 602 N N . LEU A 1 74 ? 15.773 -7.675 -22.818 1.00 78.44 74 LEU A N 1
ATOM 603 C CA . LEU A 1 74 ? 17.009 -8.408 -22.527 1.00 78.44 74 LEU A CA 1
ATOM 604 C C . LEU A 1 74 ? 17.624 -9.003 -23.802 1.00 78.44 74 LEU A C 1
ATOM 606 O O . LEU A 1 74 ? 18.828 -8.887 -24.023 1.00 78.44 74 LEU A O 1
ATOM 610 N N . GLY A 1 75 ? 16.786 -9.594 -24.660 1.00 80.50 75 GLY A N 1
ATOM 611 C CA . GLY A 1 75 ? 17.203 -10.123 -25.955 1.00 80.50 75 GLY A CA 1
ATOM 612 C C . GLY A 1 75 ? 17.775 -9.035 -26.861 1.00 80.50 75 GLY A C 1
ATOM 613 O O . GLY A 1 75 ? 18.866 -9.205 -27.396 1.00 80.50 75 GLY A O 1
ATOM 614 N N . ALA A 1 76 ? 17.104 -7.887 -26.973 1.00 84.56 76 ALA A N 1
ATOM 615 C CA . ALA A 1 76 ? 17.564 -6.765 -27.788 1.00 84.56 76 ALA A CA 1
ATOM 616 C C . ALA A 1 76 ? 18.942 -6.254 -27.335 1.00 84.56 76 ALA A C 1
ATOM 618 O O . ALA A 1 76 ? 19.840 -6.101 -28.163 1.00 84.56 76 ALA A O 1
ATOM 619 N N . VAL A 1 77 ? 19.152 -6.072 -26.027 1.00 88.50 77 VAL A N 1
ATOM 620 C CA . VAL A 1 77 ? 20.449 -5.630 -25.487 1.00 88.50 77 VAL A CA 1
ATOM 621 C C . VAL A 1 77 ? 21.547 -6.663 -25.762 1.00 88.50 77 VAL A C 1
ATOM 623 O O . VAL A 1 77 ? 22.619 -6.292 -26.236 1.00 88.50 77 VAL A O 1
ATOM 626 N N . LEU A 1 78 ? 21.278 -7.956 -25.549 1.00 88.69 78 LEU A N 1
ATOM 627 C CA . LEU A 1 78 ? 22.242 -9.023 -25.842 1.00 88.69 78 LEU A CA 1
ATOM 628 C C . LEU A 1 78 ? 22.591 -9.097 -27.332 1.00 88.69 78 LEU A C 1
ATOM 630 O O . LEU A 1 78 ? 23.765 -9.212 -27.678 1.00 88.69 78 LEU A O 1
ATOM 634 N N . THR A 1 79 ? 21.599 -8.980 -28.220 1.00 87.12 79 THR A N 1
ATOM 635 C CA . THR A 1 79 ? 21.845 -8.964 -29.670 1.00 87.12 79 THR A CA 1
ATOM 636 C C . THR A 1 79 ? 22.665 -7.752 -30.099 1.00 87.12 79 THR A C 1
ATOM 638 O O . THR A 1 79 ? 23.574 -7.897 -30.909 1.00 87.12 79 THR A O 1
ATOM 641 N N . LEU A 1 80 ? 22.417 -6.574 -29.518 1.00 90.81 80 LEU A N 1
ATOM 642 C CA . LEU A 1 80 ? 23.175 -5.362 -29.820 1.00 90.81 80 LEU A CA 1
ATOM 643 C C . LEU A 1 80 ? 24.638 -5.506 -29.386 1.00 90.81 80 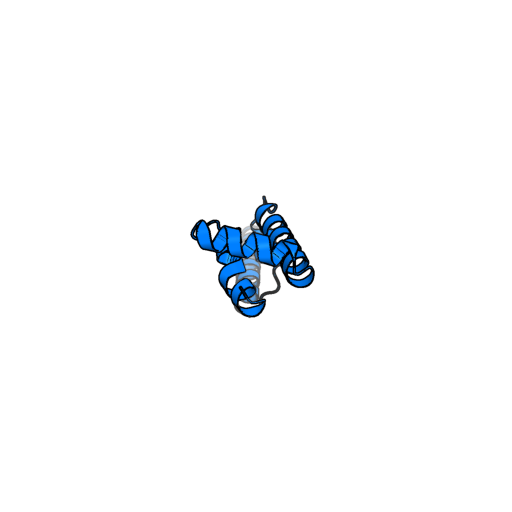LEU A C 1
ATOM 645 O O . LEU A 1 80 ? 25.541 -5.215 -30.168 1.00 90.81 80 LEU A O 1
ATOM 649 N N . VAL A 1 81 ? 24.884 -6.023 -28.179 1.00 92.19 81 VAL A N 1
ATOM 650 C CA . VAL A 1 81 ? 26.243 -6.308 -27.691 1.00 92.19 81 VAL A CA 1
ATOM 651 C C . VAL A 1 81 ? 26.937 -7.344 -28.575 1.00 92.19 81 VAL A C 1
ATOM 653 O O . V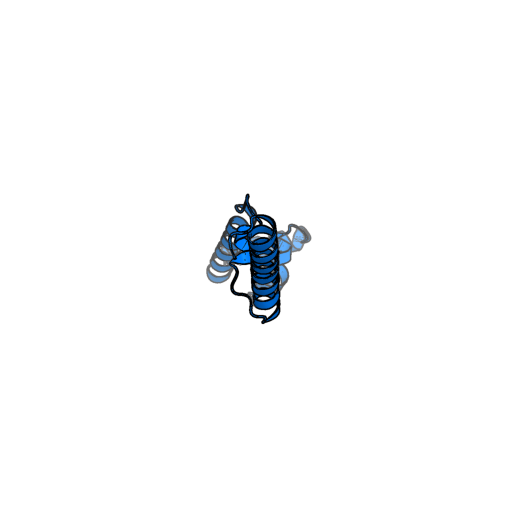AL A 1 81 ? 28.104 -7.168 -28.920 1.00 92.19 81 VAL A O 1
ATOM 656 N N . PHE A 1 82 ? 26.225 -8.391 -28.996 1.00 91.12 82 PHE A N 1
ATOM 657 C CA . PHE A 1 82 ? 26.767 -9.417 -29.884 1.00 91.12 82 PHE A CA 1
ATOM 658 C C . PHE A 1 82 ? 27.141 -8.856 -31.263 1.00 91.12 82 PHE A C 1
ATOM 660 O O . PHE A 1 82 ? 28.225 -9.137 -31.769 1.00 91.12 82 PHE A O 1
ATOM 667 N N . VAL A 1 83 ? 26.299 -8.002 -31.852 1.00 91.00 83 VAL A N 1
ATOM 668 C CA . VAL A 1 83 ? 26.597 -7.333 -33.129 1.00 91.00 83 VAL A CA 1
ATOM 669 C C . VAL A 1 83 ? 27.801 -6.401 -32.994 1.00 91.00 83 VAL A C 1
ATOM 671 O O . VAL A 1 83 ? 28.704 -6.453 -33.829 1.00 91.00 83 VAL A O 1
ATOM 674 N N . LEU A 1 84 ? 27.867 -5.596 -31.928 1.00 90.81 84 LEU A N 1
ATOM 675 C CA . LEU A 1 84 ? 29.028 -4.742 -31.660 1.00 90.81 84 LEU A CA 1
ATOM 676 C C . LEU A 1 84 ? 30.307 -5.565 -31.477 1.00 90.81 84 LEU A C 1
ATOM 678 O O . LEU A 1 84 ? 31.356 -5.190 -31.998 1.00 90.81 84 LEU A O 1
ATOM 682 N N . TYR A 1 85 ? 30.219 -6.709 -30.797 1.00 90.69 85 TYR A N 1
ATOM 683 C CA . TYR A 1 85 ? 31.334 -7.637 -30.647 1.00 90.69 85 TYR A CA 1
ATOM 684 C C . TYR A 1 85 ? 31.792 -8.199 -31.999 1.00 90.69 85 TYR A C 1
ATOM 686 O O . TYR A 1 85 ? 32.990 -8.200 -32.282 1.00 90.69 85 TYR A O 1
ATOM 694 N N . LEU A 1 86 ? 30.874 -8.619 -32.873 1.00 87.56 86 LEU A N 1
ATOM 695 C CA . LEU A 1 86 ? 31.222 -9.098 -34.214 1.00 87.56 86 LEU A CA 1
ATOM 696 C C . LEU A 1 86 ? 31.863 -8.000 -35.074 1.00 87.56 86 LEU A C 1
ATOM 698 O O . LEU A 1 86 ? 32.872 -8.256 -35.733 1.00 87.56 86 LEU A O 1
ATOM 702 N N . MET A 1 87 ? 31.339 -6.770 -35.030 1.00 87.00 87 MET A N 1
ATOM 703 C CA . MET A 1 87 ? 31.949 -5.628 -35.721 1.00 87.00 87 MET A CA 1
ATOM 704 C C . MET A 1 87 ? 33.357 -5.339 -35.196 1.00 87.00 87 MET A C 1
ATOM 706 O O . MET A 1 87 ? 34.287 -5.172 -35.984 1.00 87.00 87 MET A O 1
ATOM 710 N N . TYR A 1 88 ? 33.538 -5.344 -33.874 1.00 88.56 88 TYR A N 1
ATOM 711 C CA . TYR A 1 88 ? 34.843 -5.175 -33.239 1.00 88.56 88 TYR A CA 1
ATOM 712 C C . TYR A 1 88 ? 35.828 -6.283 -33.644 1.00 88.56 88 TYR A C 1
ATOM 714 O O . TYR A 1 88 ? 36.980 -6.006 -33.973 1.00 88.56 88 TYR A O 1
ATOM 722 N N . SER A 1 89 ? 35.364 -7.533 -33.692 1.00 84.25 89 SER A N 1
ATOM 723 C CA . SER A 1 89 ? 36.160 -8.700 -34.100 1.00 84.25 89 SER A CA 1
ATOM 724 C C . SER A 1 89 ? 36.631 -8.596 -35.552 1.00 84.25 89 SER A C 1
ATOM 726 O O . SER A 1 89 ? 37.791 -8.886 -35.851 1.00 84.25 89 SER A O 1
ATOM 728 N N . LYS A 1 90 ? 35.750 -8.126 -36.448 1.00 78.94 90 LYS A N 1
ATOM 729 C CA . LYS A 1 90 ? 36.072 -7.874 -37.858 1.00 78.94 90 LYS A CA 1
ATOM 730 C C . LYS A 1 90 ? 37.063 -6.727 -38.036 1.00 78.94 90 LYS A C 1
ATOM 732 O O . LYS A 1 90 ? 37.999 -6.862 -38.815 1.00 78.94 90 LYS A O 1
ATOM 737 N N . LEU A 1 91 ? 36.908 -5.639 -37.282 1.00 73.19 91 LEU A N 1
ATOM 738 C CA . LEU A 1 91 ? 37.847 -4.511 -37.294 1.00 73.19 91 LEU A CA 1
ATOM 739 C C . LEU A 1 91 ? 39.241 -4.899 -36.785 1.00 73.19 91 LEU A C 1
ATOM 741 O O . LEU A 1 91 ? 40.238 -4.346 -37.240 1.00 73.19 91 LEU A O 1
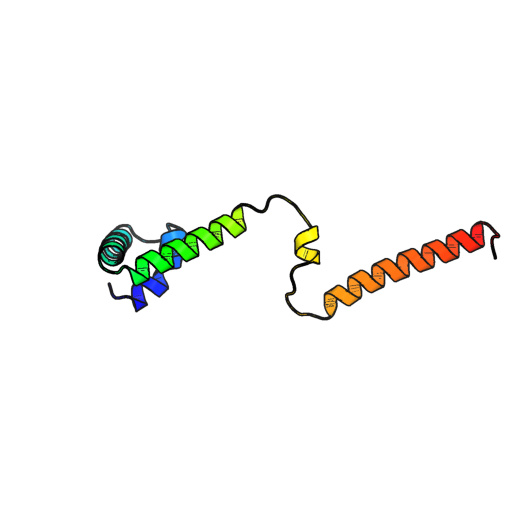ATOM 745 N N . ARG A 1 92 ? 39.323 -5.864 -35.862 1.00 76.69 92 ARG A N 1
ATOM 746 C CA . ARG A 1 92 ? 40.591 -6.354 -35.306 1.00 76.69 92 ARG A CA 1
ATOM 747 C C . ARG A 1 92 ? 41.258 -7.444 -36.157 1.00 76.69 92 ARG A C 1
ATOM 749 O O . ARG A 1 92 ? 42.321 -7.922 -35.776 1.00 76.69 92 ARG A O 1
ATOM 756 N N . GLY A 1 93 ? 40.651 -7.840 -37.280 1.00 66.69 93 GLY A N 1
ATOM 757 C CA . GLY A 1 93 ? 41.206 -8.846 -38.193 1.00 66.69 93 GLY A CA 1
ATOM 758 C C . GLY A 1 93 ? 41.302 -10.253 -37.595 1.00 66.69 93 GLY A C 1
ATOM 759 O O . GLY A 1 93 ? 42.103 -11.055 -38.059 1.00 66.69 93 GLY A O 1
ATOM 760 N N . VAL A 1 94 ? 40.509 -10.559 -36.560 1.00 62.00 94 VAL A N 1
ATOM 761 C CA . VAL A 1 94 ? 40.510 -11.873 -35.880 1.00 62.00 94 VAL A CA 1
ATOM 762 C C . VAL A 1 94 ? 39.655 -12.911 -36.642 1.00 62.00 94 VAL A C 1
ATOM 764 O O . VAL A 1 94 ? 39.537 -14.053 -36.210 1.00 62.00 94 VAL A O 1
ATOM 767 N N . PHE A 1 95 ? 39.090 -12.542 -37.800 1.00 54.94 95 PHE A N 1
ATOM 768 C CA . PHE A 1 95 ? 38.307 -13.414 -38.685 1.00 54.94 95 PHE A CA 1
ATOM 769 C C . PHE A 1 95 ? 38.476 -13.082 -40.166 1.00 54.94 95 PHE A C 1
ATOM 771 O O . PHE A 1 95 ? 38.114 -11.942 -40.560 1.00 54.94 95 PHE A O 1
#

Foldseek 3Di:
DDPVVLVVCLVVLVVVVDDPVVNVVNVVVLVVDVVSVVVSVVVVVVVVVVVPDDDDPVVVLVPPPDDPVSVVVVVVVVVVVVVVVVVVCVVVVVD

pLDDT: mean 76.83, std 14.0, range [49.12, 92.19]

Secondary structure (DSSP, 8-state):
--HHHHHHSHHHHHTT-S-HHHHHHHHHHHHH-HHHHHHHHHHHHHHHHHHT----HHHHHH-----THHHHHHHHHHHHHHHHHHHHHHHTT--

Radius of gyration: 25.62 Å; chains: 1; bounding box: 60×26×59 Å